Protein AF-X1QHH5-F1 (afdb_monomer_lite)

Foldseek 3Di:
DPPPPQPQPQVVLVVCVVVVNNVRSVVSNVPD

Sequence (32 aa):
MDTEEYKINFEKAEGYLKKGNFNQAIREFETV

pLDDT: mean 79.1, std 15.97, range [42.69, 96.0]

Radius of gyration: 10.85 Å; chains: 1; bounding box: 27×17×24 Å

Structure (mmCIF, N/CA/C/O backbone):
data_AF-X1QHH5-F1
#
_entry.id   AF-X1QHH5-F1
#
loop_
_atom_site.group_PDB
_atom_site.id
_atom_site.type_symbol
_atom_site.label_atom_id
_atom_site.label_alt_id
_atom_site.label_comp_id
_atom_site.label_asym_id
_atom_site.label_entity_id
_atom_site.label_seq_id
_atom_site.pdbx_PDB_ins_code
_atom_site.Cartn_x
_atom_site.Cartn_y
_atom_site.Cartn_z
_atom_site.occupancy
_atom_site.B_iso_or_equiv
_atom_site.auth_seq_id
_atom_site.auth_comp_id
_atom_site.auth_asym_id
_atom_site.auth_atom_id
_atom_site.pdbx_PDB_model_num
ATOM 1 N N . MET A 1 1 ? 18.386 -9.123 -18.660 1.00 42.69 1 MET A N 1
ATOM 2 C CA . MET A 1 1 ? 18.043 -8.753 -17.274 1.00 42.69 1 MET A CA 1
ATOM 3 C C . MET A 1 1 ? 17.033 -7.644 -17.419 1.00 42.69 1 MET A C 1
ATOM 5 O O . MET A 1 1 ? 17.409 -6.485 -17.528 1.00 42.69 1 MET A O 1
ATOM 9 N N . ASP A 1 2 ? 15.782 -8.043 -17.616 1.00 48.12 2 ASP A N 1
ATOM 10 C CA . ASP A 1 2 ? 14.658 -7.129 -17.733 1.00 48.12 2 ASP A CA 1
ATOM 11 C C . ASP A 1 2 ? 14.526 -6.412 -16.396 1.00 48.12 2 ASP A C 1
ATOM 13 O O . ASP A 1 2 ? 14.208 -7.012 -15.371 1.00 48.12 2 ASP A 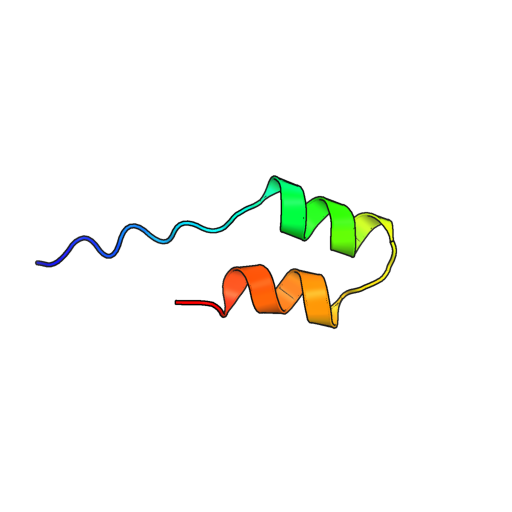O 1
ATOM 17 N N . THR A 1 3 ? 14.893 -5.137 -16.376 1.00 55.09 3 THR A N 1
ATOM 18 C CA . THR A 1 3 ? 14.587 -4.252 -15.261 1.00 55.09 3 THR A CA 1
ATOM 19 C C . THR A 1 3 ? 13.085 -4.017 -15.305 1.00 55.09 3 THR A C 1
ATOM 21 O O . THR A 1 3 ? 12.631 -3.054 -15.922 1.00 55.09 3 THR A O 1
ATOM 24 N N . GLU A 1 4 ? 12.317 -4.939 -14.722 1.00 58.16 4 GLU A N 1
ATOM 25 C CA . GLU A 1 4 ? 10.923 -4.702 -14.363 1.00 58.16 4 GLU A CA 1
ATOM 26 C C . GLU A 1 4 ? 10.915 -3.485 -13.443 1.00 58.16 4 GLU A C 1
ATOM 28 O O . GLU A 1 4 ? 11.276 -3.535 -12.267 1.00 58.16 4 GLU A O 1
ATOM 33 N N . GLU A 1 5 ? 10.627 -2.335 -14.034 1.00 58.41 5 GLU A N 1
ATOM 34 C CA . GLU A 1 5 ? 10.523 -1.075 -13.331 1.00 58.41 5 GLU A CA 1
ATOM 35 C C . GLU A 1 5 ? 9.201 -1.129 -12.556 1.00 58.41 5 GLU A C 1
ATOM 37 O O . GLU A 1 5 ? 8.135 -0.824 -13.090 1.00 58.41 5 GLU A O 1
ATOM 42 N N . TYR A 1 6 ? 9.263 -1.612 -11.312 1.00 61.50 6 TYR A N 1
ATOM 43 C CA . TYR A 1 6 ? 8.133 -1.677 -10.386 1.00 61.50 6 TYR A CA 1
ATOM 44 C C . TYR A 1 6 ? 7.548 -0.267 -10.189 1.00 61.50 6 TYR A C 1
ATOM 46 O O . TYR A 1 6 ? 7.991 0.495 -9.328 1.00 61.50 6 TYR A O 1
ATOM 54 N N . LYS A 1 7 ? 6.547 0.112 -10.996 1.00 68.31 7 LYS A N 1
ATOM 55 C CA . LYS A 1 7 ? 5.828 1.391 -10.878 1.00 68.31 7 LYS A CA 1
ATOM 56 C C . LYS A 1 7 ? 4.772 1.305 -9.784 1.00 68.31 7 LYS A C 1
ATOM 58 O O . LYS A 1 7 ? 3.573 1.383 -10.035 1.00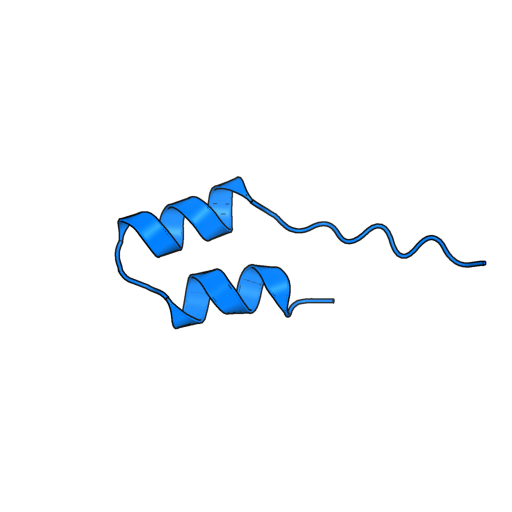 68.31 7 LYS A O 1
ATOM 63 N N . ILE A 1 8 ? 5.233 1.186 -8.545 1.00 72.25 8 ILE A N 1
ATOM 64 C CA . ILE A 1 8 ? 4.371 1.371 -7.381 1.00 72.25 8 ILE A CA 1
ATOM 65 C C . ILE A 1 8 ? 3.939 2.839 -7.356 1.00 72.25 8 ILE A C 1
ATOM 67 O O . ILE A 1 8 ? 4.766 3.748 -7.241 1.00 72.25 8 ILE A O 1
ATOM 71 N N . ASN A 1 9 ? 2.632 3.090 -7.442 1.00 78.75 9 ASN A N 1
ATOM 72 C CA . ASN A 1 9 ? 2.095 4.430 -7.242 1.00 78.75 9 ASN A CA 1
ATOM 73 C C . ASN A 1 9 ? 1.928 4.700 -5.739 1.00 78.75 9 ASN A C 1
ATOM 75 O O . ASN A 1 9 ? 0.856 4.509 -5.159 1.00 78.75 9 ASN A O 1
ATOM 79 N N . PHE A 1 10 ? 3.019 5.143 -5.112 1.00 82.56 10 PHE A N 1
ATOM 80 C CA . PHE A 1 10 ? 3.080 5.407 -3.673 1.00 82.56 10 PHE A CA 1
ATOM 81 C C . PHE A 1 10 ? 2.058 6.443 -3.201 1.00 82.56 10 PHE A C 1
ATOM 83 O O . PHE A 1 10 ? 1.476 6.280 -2.131 1.00 82.56 10 PHE A O 1
ATOM 90 N N . GLU A 1 11 ? 1.798 7.477 -3.999 1.00 88.25 11 GLU A N 1
ATOM 91 C CA . GLU A 1 11 ? 0.831 8.524 -3.656 1.00 88.25 11 GLU A CA 1
ATOM 92 C C . GLU A 1 11 ? -0.590 7.951 -3.547 1.00 88.25 11 GLU A C 1
ATOM 94 O O . GLU A 1 11 ? -1.338 8.241 -2.609 1.00 88.25 11 GLU A O 1
ATOM 99 N N . LYS A 1 12 ? -0.947 7.053 -4.468 1.00 88.75 12 LYS A N 1
ATOM 100 C CA . LYS A 1 12 ? -2.249 6.384 -4.473 1.00 88.75 12 LYS A CA 1
ATOM 101 C C . LYS A 1 12 ? -2.390 5.389 -3.319 1.00 88.75 12 LYS A C 1
ATOM 103 O O . LYS A 1 12 ? -3.429 5.373 -2.654 1.00 88.75 12 LYS A O 1
ATOM 108 N N . ALA A 1 13 ? -1.342 4.615 -3.038 1.00 89.06 13 ALA A N 1
ATOM 109 C CA . ALA A 1 13 ? -1.308 3.699 -1.901 1.00 89.06 13 ALA A CA 1
ATOM 110 C C . ALA A 1 13 ? -1.449 4.444 -0.559 1.00 89.06 13 ALA A C 1
ATOM 112 O O . ALA A 1 13 ? -2.252 4.053 0.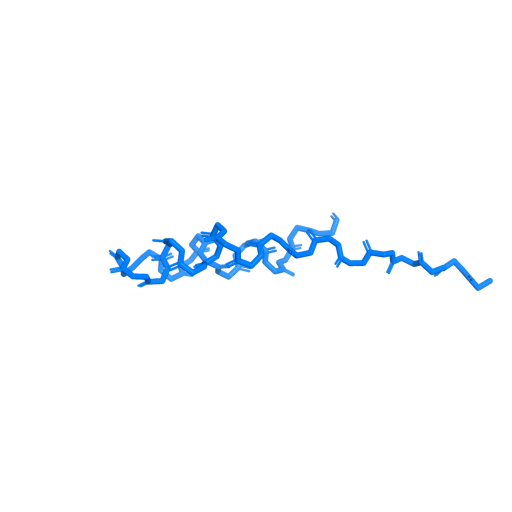292 1.00 89.06 13 ALA A O 1
ATOM 113 N N . GLU A 1 14 ? -0.740 5.566 -0.393 1.00 91.50 14 GLU A N 1
ATOM 114 C CA . GLU A 1 14 ? -0.840 6.422 0.793 1.00 91.50 14 GLU A CA 1
ATOM 115 C C . GLU A 1 14 ? -2.251 7.018 0.944 1.00 91.50 14 GLU A C 1
ATOM 117 O O . GLU A 1 14 ? -2.803 7.073 2.048 1.00 91.50 14 GLU A O 1
ATOM 122 N N . GLY A 1 15 ? -2.883 7.398 -0.171 1.00 94.38 15 GLY A N 1
ATOM 123 C CA . GLY A 1 15 ? -4.262 7.878 -0.194 1.00 94.38 15 GLY A CA 1
ATOM 124 C C . GLY A 1 15 ? -5.274 6.843 0.307 1.00 94.38 15 GLY A C 1
ATOM 125 O O . GLY A 1 15 ? -6.198 7.195 1.046 1.00 94.38 15 GLY A O 1
ATOM 126 N N . TYR A 1 16 ? -5.104 5.567 -0.048 1.00 94.88 16 TYR A N 1
ATOM 127 C CA . TYR A 1 16 ? -5.930 4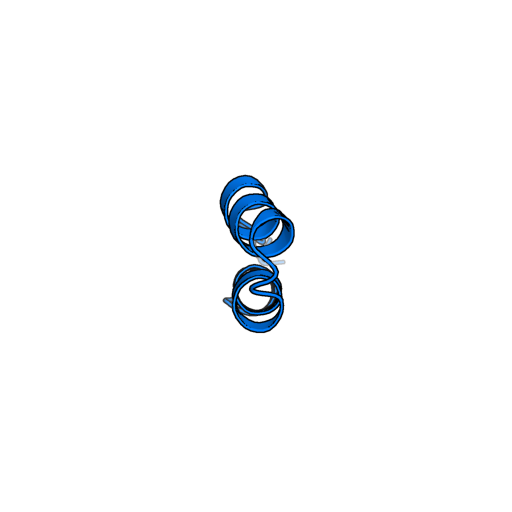.483 0.490 1.00 94.88 16 TYR A CA 1
ATOM 128 C C . TYR A 1 16 ? -5.634 4.206 1.966 1.00 94.88 16 TYR A C 1
ATOM 130 O O . TYR A 1 16 ? -6.574 4.017 2.741 1.00 94.88 16 TYR A O 1
ATOM 138 N N . LEU A 1 17 ? -4.362 4.253 2.373 1.00 93.00 17 LEU A N 1
ATOM 139 C CA . LEU A 1 17 ? -3.953 4.058 3.765 1.00 93.00 17 LEU A CA 1
ATOM 140 C C . LEU A 1 17 ? -4.592 5.098 4.696 1.00 93.00 17 LEU A C 1
ATOM 142 O O . LEU A 1 17 ? -5.217 4.731 5.689 1.00 93.00 17 LEU A O 1
ATOM 146 N N . LYS A 1 18 ? -4.511 6.388 4.342 1.00 95.12 18 LYS A N 1
ATOM 147 C CA . LYS A 1 18 ? -5.099 7.498 5.120 1.00 95.12 18 LYS A CA 1
ATOM 148 C C . LYS A 1 18 ? -6.622 7.388 5.273 1.00 95.12 18 LYS A C 1
ATOM 150 O O . LYS A 1 18 ? -7.180 7.935 6.218 1.00 95.12 18 LYS A O 1
ATOM 155 N N . LYS A 1 19 ? -7.292 6.675 4.361 1.00 96.00 19 LYS A N 1
ATOM 156 C CA . LYS A 1 19 ? -8.742 6.420 4.386 1.00 96.00 19 LYS A CA 1
ATOM 157 C C . LYS A 1 19 ? -9.131 5.125 5.112 1.00 96.00 19 LYS A C 1
ATOM 159 O O . LYS A 1 19 ? -10.319 4.866 5.257 1.00 96.00 19 LYS A O 1
ATOM 164 N N . GLY A 1 20 ? -8.161 4.317 5.552 1.00 95.25 20 GLY A N 1
ATOM 165 C CA . GLY A 1 20 ? -8.401 2.999 6.152 1.00 95.25 20 GLY A CA 1
ATOM 166 C C . GLY A 1 20 ? -8.699 1.888 5.136 1.00 95.25 20 GLY A C 1
ATOM 167 O O . GLY A 1 20 ? -9.097 0.788 5.514 1.00 95.25 20 GLY A O 1
ATOM 168 N N . ASN A 1 21 ? -8.487 2.136 3.840 1.00 95.62 21 ASN A N 1
ATOM 169 C CA . ASN A 1 21 ? -8.767 1.183 2.766 1.00 95.62 21 ASN A CA 1
ATOM 170 C C . ASN A 1 21 ? -7.556 0.271 2.509 1.00 95.62 21 ASN A C 1
ATOM 172 O O . ASN A 1 21 ? -6.960 0.287 1.431 1.00 95.62 21 ASN A O 1
ATOM 176 N N . PHE A 1 22 ? -7.183 -0.539 3.500 1.00 91.50 22 PHE A N 1
ATOM 177 C CA . PHE A 1 22 ? -5.932 -1.310 3.482 1.00 91.50 22 PHE A CA 1
ATOM 178 C C . PHE A 1 22 ? -5.821 -2.282 2.300 1.00 91.50 22 PHE A C 1
ATOM 180 O O . PHE A 1 22 ? -4.785 -2.329 1.646 1.00 91.50 22 PHE A O 1
ATOM 187 N N . ASN A 1 23 ? -6.904 -2.981 1.948 1.00 92.62 23 ASN A N 1
ATOM 188 C CA . ASN A 1 23 ? -6.903 -3.913 0.812 1.00 92.62 23 ASN A CA 1
ATOM 189 C C . ASN A 1 23 ? -6.645 -3.212 -0.529 1.00 92.62 23 ASN A C 1
ATOM 191 O O . ASN A 1 23 ? -6.065 -3.802 -1.433 1.00 92.62 23 ASN A O 1
ATOM 195 N N . GLN A 1 24 ? -7.083 -1.959 -0.677 1.00 90.88 24 GLN A N 1
ATOM 196 C CA . GLN A 1 24 ? -6.807 -1.182 -1.885 1.00 90.88 24 GLN A CA 1
ATOM 197 C C . GLN A 1 24 ? -5.373 -0.658 -1.876 1.00 90.88 24 GLN A C 1
ATOM 199 O O . GLN A 1 24 ? -4.721 -0.715 -2.908 1.00 90.88 24 GLN A O 1
ATOM 204 N N . ALA A 1 25 ? -4.867 -0.224 -0.716 1.00 89.56 25 ALA A N 1
ATOM 205 C CA . ALA A 1 25 ? -3.473 0.185 -0.570 1.00 89.56 25 ALA A CA 1
ATOM 206 C C . ALA A 1 25 ? -2.511 -0.952 -0.946 1.00 89.56 25 ALA A C 1
ATOM 208 O O . ALA A 1 25 ? -1.594 -0.722 -1.720 1.00 89.56 25 ALA A O 1
ATOM 209 N N . ILE A 1 26 ? -2.762 -2.173 -0.456 1.00 87.44 26 ILE A N 1
ATOM 210 C CA . ILE A 1 26 ? -1.948 -3.368 -0.736 1.00 87.44 26 ILE A C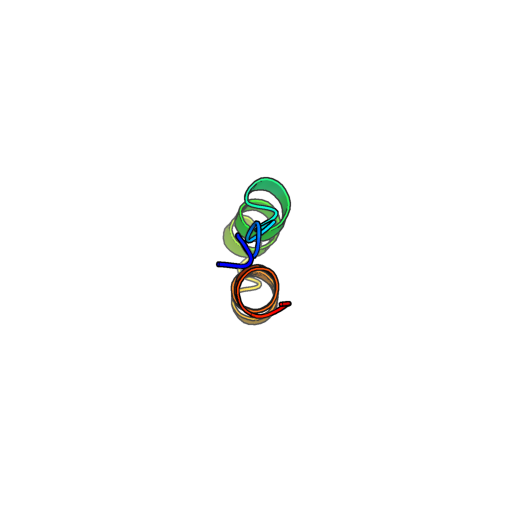A 1
ATOM 211 C C . ILE A 1 26 ? -1.969 -3.721 -2.226 1.00 87.44 26 ILE A C 1
ATOM 213 O O . ILE A 1 26 ? -0.921 -4.000 -2.796 1.00 87.44 26 ILE A O 1
ATOM 217 N N . ARG A 1 27 ? -3.131 -3.634 -2.887 1.00 86.50 27 ARG A N 1
ATOM 218 C CA . ARG A 1 27 ? -3.243 -3.938 -4.321 1.00 86.50 27 ARG A CA 1
ATOM 219 C C . ARG A 1 27 ? -2.365 -3.059 -5.200 1.00 86.50 27 ARG A C 1
ATOM 221 O O . ARG A 1 27 ? -1.860 -3.559 -6.192 1.00 86.50 27 ARG A O 1
ATOM 228 N N . GLU A 1 28 ? -2.137 -1.800 -4.828 1.00 83.19 28 GLU A N 1
ATOM 229 C CA . GLU A 1 28 ? -1.219 -0.925 -5.574 1.00 83.19 28 GLU A CA 1
ATOM 230 C C . GLU A 1 28 ? 0.244 -1.411 -5.520 1.00 83.19 28 GLU A C 1
ATOM 232 O O . GLU A 1 28 ? 1.052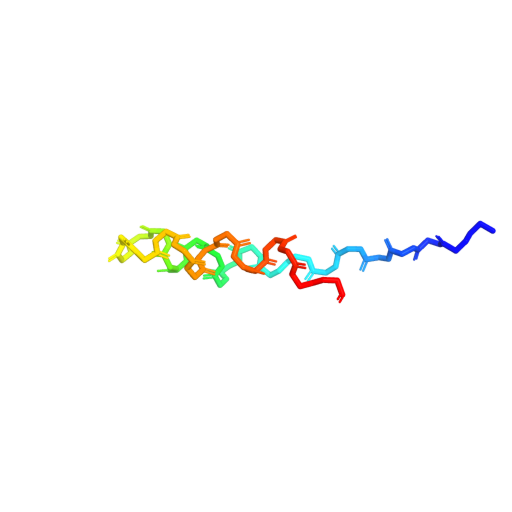 -0.985 -6.342 1.00 83.19 28 GLU A O 1
ATOM 237 N N . PHE A 1 29 ? 0.585 -2.308 -4.586 1.00 76.50 29 PHE A N 1
ATOM 238 C CA . PHE A 1 29 ? 1.875 -3.005 -4.525 1.00 76.50 29 PHE A CA 1
ATOM 239 C C . PHE A 1 29 ? 1.857 -4.378 -5.218 1.00 76.50 29 PHE A C 1
ATOM 241 O O . PHE A 1 29 ? 2.922 -4.906 -5.523 1.00 76.50 29 PHE A O 1
ATOM 248 N N . GLU A 1 30 ? 0.677 -4.963 -5.448 1.00 71.06 30 GLU A N 1
ATOM 249 C CA . GLU A 1 30 ? 0.500 -6.292 -6.059 1.00 71.06 30 GLU A CA 1
ATOM 250 C C . GLU A 1 30 ? 0.229 -6.238 -7.568 1.00 71.06 30 GLU A C 1
ATOM 252 O O . GLU A 1 30 ? 0.418 -7.242 -8.252 1.00 71.06 30 GLU A O 1
ATOM 257 N N . THR A 1 31 ? -0.228 -5.100 -8.107 1.00 58.62 31 THR A N 1
ATOM 258 C CA . THR A 1 31 ? -0.355 -4.906 -9.559 1.00 58.62 31 THR A CA 1
ATOM 259 C C . THR A 1 31 ? 1.023 -4.766 -10.200 1.00 58.62 31 THR A C 1
ATOM 261 O O . THR A 1 31 ? 1.558 -3.662 -10.307 1.00 58.62 31 THR A O 1
ATOM 264 N N . VAL A 1 32 ? 1.567 -5.918 -10.594 1.00 55.66 32 VAL A N 1
ATOM 265 C CA . VAL A 1 32 ? 2.618 -6.109 -11.604 1.00 55.66 32 VAL A CA 1
ATOM 266 C C . VAL A 1 32 ? 1.970 -6.185 -12.984 1.00 55.66 32 VAL A C 1
ATOM 268 O O . VAL A 1 32 ? 0.921 -6.866 -13.095 1.00 55.66 32 VAL A O 1
#

Secondary structure (DSSP, 8-state):
---------HHHHHHHHHTT-HHHHHHHHH--

Organism: NCBI:txid412755